Protein AF-A0A5D0MZA3-F1 (afdb_monomer_lite)

Secondary structure (DSSP, 8-state):
---------PPPHHHHHHTTPPBP--TTS-B-TTS-B-SSSS-EEEEE-TT--EEEEE---

Radius of gyration: 13.36 Å; chains: 1; bounding box: 29×29×40 Å

pLDDT: mean 84.42, std 17.03, range [40.94, 97.0]

Sequence (61 aa):
MFRDTKAFTGFSVDELVSRGVRFERYEGMPQDDKGVMRGNGPSIAWFTDPAGNVFSVLQES

Foldseek 3Di:
DPPDPPPPPDDDLVNCVVVVWDWDDDPPAPADPSQWGPPPPFTKIWTADPVGDIDMDGDDD

Structure (mmCIF, N/CA/C/O backbone):
data_AF-A0A5D0MZA3-F1
#
_entry.id   AF-A0A5D0MZA3-F1
#
loop_
_atom_site.group_PDB
_atom_site.id
_atom_site.type_symbol
_atom_site.label_atom_id
_atom_site.label_alt_id
_atom_site.label_comp_id
_atom_site.label_asym_id
_atom_site.label_entity_id
_atom_site.label_seq_id
_atom_site.pdbx_PDB_ins_code
_atom_site.Cartn_x
_atom_site.Cartn_y
_atom_site.Cartn_z
_atom_site.occupancy
_atom_site.B_iso_or_equiv
_atom_site.auth_seq_id
_atom_site.auth_comp_id
_atom_site.auth_asym_id
_atom_site.auth_atom_id
_atom_site.pdbx_PDB_model_num
ATOM 1 N N . MET A 1 1 ? 13.335 20.716 24.944 1.00 45.59 1 MET A N 1
ATOM 2 C CA . MET A 1 1 ? 12.987 19.666 25.924 1.00 45.59 1 MET A CA 1
ATOM 3 C C . MET A 1 1 ? 11.936 18.764 25.284 1.00 45.59 1 MET A 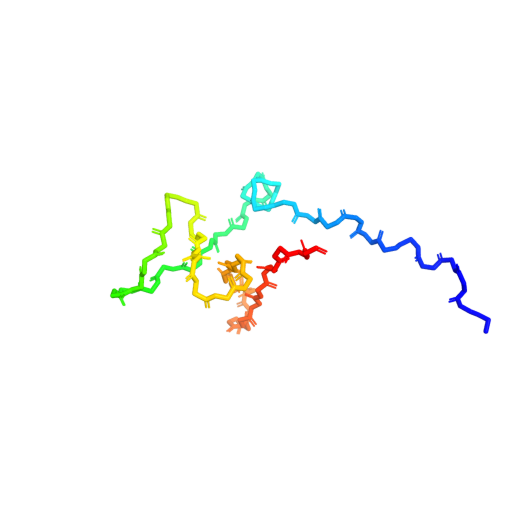C 1
ATOM 5 O O . MET A 1 1 ? 10.763 18.948 25.530 1.00 45.59 1 MET A O 1
ATOM 9 N N . PHE A 1 2 ? 12.347 17.870 24.381 1.00 54.91 2 PHE A N 1
ATOM 10 C CA . PHE A 1 2 ? 11.469 16.887 23.720 1.00 54.91 2 PHE A CA 1
ATOM 11 C C . PHE A 1 2 ? 12.297 15.625 23.448 1.00 54.91 2 PHE A C 1
ATOM 13 O O . PHE A 1 2 ? 12.623 15.318 22.309 1.00 54.91 2 PHE A O 1
ATOM 20 N N . ARG A 1 3 ? 12.782 14.981 24.517 1.00 51.50 3 ARG A N 1
ATOM 21 C CA . ARG A 1 3 ? 13.703 13.832 24.429 1.00 51.50 3 ARG A CA 1
ATOM 22 C C . ARG A 1 3 ? 13.016 12.473 24.606 1.00 51.50 3 ARG A C 1
ATOM 24 O O . ARG A 1 3 ? 13.697 11.465 24.524 1.00 51.50 3 ARG A O 1
ATOM 31 N N . ASP A 1 4 ? 11.690 12.450 24.756 1.00 48.44 4 ASP A N 1
ATOM 32 C CA . ASP A 1 4 ? 10.927 11.236 25.078 1.00 48.44 4 ASP A CA 1
ATOM 33 C C . ASP A 1 4 ? 9.683 11.052 24.202 1.00 48.44 4 ASP A C 1
ATOM 35 O O . ASP A 1 4 ? 8.674 10.488 24.628 1.00 48.44 4 ASP A O 1
ATOM 39 N N . THR A 1 5 ? 9.726 11.496 22.945 1.00 45.09 5 THR A N 1
ATOM 40 C CA . THR A 1 5 ? 8.816 10.904 21.966 1.00 45.09 5 THR A CA 1
ATOM 41 C C . THR A 1 5 ? 9.347 9.500 21.728 1.00 45.09 5 THR A C 1
ATOM 43 O O . THR A 1 5 ? 10.319 9.323 20.997 1.00 45.09 5 THR A O 1
ATOM 46 N N . LYS A 1 6 ? 8.752 8.488 22.373 1.00 40.94 6 LYS A N 1
ATOM 47 C CA . LYS A 1 6 ? 8.851 7.126 21.851 1.00 40.94 6 LYS A CA 1
ATOM 48 C C . LYS A 1 6 ? 8.417 7.236 20.395 1.00 40.94 6 LYS A C 1
ATOM 50 O O . LYS A 1 6 ? 7.236 7.462 20.135 1.00 40.94 6 LYS A O 1
ATOM 55 N N . ALA A 1 7 ? 9.370 7.162 19.467 1.00 43.28 7 ALA A N 1
ATOM 56 C CA . ALA A 1 7 ? 9.057 6.855 18.089 1.00 43.28 7 ALA A CA 1
ATOM 57 C C . ALA A 1 7 ? 8.108 5.661 18.169 1.00 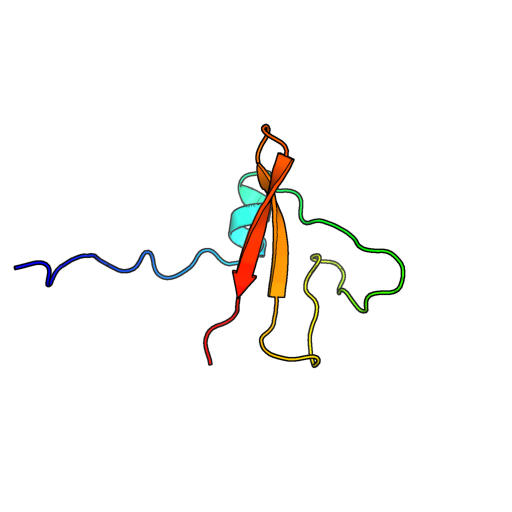43.28 7 ALA A C 1
ATOM 59 O O . ALA A 1 7 ? 8.408 4.685 18.862 1.00 43.28 7 ALA A O 1
ATOM 60 N N . PHE A 1 8 ? 6.913 5.796 17.600 1.00 45.81 8 PHE A N 1
ATOM 61 C CA . PHE A 1 8 ? 6.026 4.660 17.430 1.00 45.81 8 PHE A CA 1
ATOM 62 C C . PHE A 1 8 ? 6.834 3.704 16.552 1.00 45.81 8 PHE A C 1
ATOM 64 O O . PHE A 1 8 ? 6.960 3.942 15.356 1.00 45.81 8 PHE A O 1
ATOM 71 N N . THR A 1 9 ? 7.533 2.745 17.167 1.00 47.41 9 THR A N 1
ATOM 72 C CA . THR A 1 9 ? 8.359 1.753 16.474 1.00 47.41 9 THR A CA 1
ATOM 73 C C . THR A 1 9 ? 7.448 1.126 15.438 1.00 47.41 9 THR A C 1
ATOM 75 O O . THR A 1 9 ? 6.408 0.586 15.811 1.00 47.41 9 THR A O 1
ATOM 78 N N . GLY A 1 10 ? 7.769 1.394 14.172 1.00 58.06 10 GLY A N 1
ATOM 79 C CA . GLY A 1 10 ? 6.795 1.564 13.101 1.00 58.06 10 GLY A CA 1
ATOM 80 C C . GLY A 1 10 ? 5.792 0.428 12.964 1.00 58.06 10 GLY A C 1
ATOM 81 O O . GLY A 1 10 ? 6.101 -0.739 13.191 1.00 58.06 10 GLY A O 1
ATOM 82 N N . PHE A 1 11 ? 4.584 0.783 12.539 1.00 68.75 11 PHE A N 1
ATOM 83 C CA . PHE A 1 11 ? 3.604 -0.204 12.114 1.00 68.75 11 PHE A CA 1
ATOM 84 C C . PHE A 1 11 ? 4.148 -0.977 10.911 1.00 68.75 11 PHE A C 1
ATOM 86 O O . PHE A 1 11 ? 4.557 -0.381 9.911 1.00 68.75 11 PHE A O 1
ATOM 93 N N . SER A 1 12 ? 4.130 -2.307 10.987 1.00 86.62 12 SER A N 1
ATOM 94 C CA . SER A 1 12 ? 4.382 -3.134 9.805 1.00 86.62 12 SER A CA 1
ATOM 95 C C . SER A 1 12 ? 3.192 -3.064 8.844 1.00 86.62 12 SER A C 1
ATOM 97 O O . SER A 1 12 ? 2.059 -2.791 9.247 1.00 86.62 12 SER A O 1
ATOM 99 N N . VAL A 1 13 ? 3.431 -3.365 7.567 1.00 89.12 13 VAL A N 1
ATOM 100 C CA . VAL A 1 13 ? 2.360 -3.503 6.564 1.00 89.12 13 VAL A CA 1
ATOM 101 C C . VAL A 1 13 ? 1.288 -4.489 7.044 1.00 89.12 13 VAL A C 1
ATOM 103 O O . VAL A 1 13 ? 0.101 -4.193 6.959 1.00 89.12 13 VAL A O 1
ATOM 106 N N . ASP A 1 14 ? 1.700 -5.610 7.640 1.00 90.25 14 ASP A N 1
ATOM 107 C CA . ASP A 1 14 ? 0.782 -6.632 8.156 1.00 90.25 14 ASP A CA 1
ATOM 108 C C . ASP A 1 14 ? -0.074 -6.115 9.318 1.00 90.25 14 ASP A C 1
ATOM 110 O O . ASP A 1 14 ? -1.268 -6.407 9.399 1.00 90.25 14 ASP A O 1
ATOM 114 N N . GLU A 1 15 ? 0.506 -5.300 10.200 1.00 91.06 15 GLU A N 1
ATOM 115 C CA . GLU A 1 15 ? -0.236 -4.701 11.306 1.00 91.06 15 GLU A CA 1
ATOM 116 C C . GLU A 1 15 ? -1.303 -3.724 10.800 1.00 91.06 15 GLU A C 1
ATOM 118 O O . GLU A 1 15 ? -2.435 -3.737 11.287 1.00 91.06 15 GLU A O 1
ATOM 123 N N . LEU A 1 16 ? -0.985 -2.915 9.788 1.00 91.06 16 LEU A N 1
ATOM 124 C CA . LEU A 1 16 ? -1.949 -1.992 9.189 1.00 91.06 16 LEU A CA 1
ATOM 125 C C . LEU A 1 16 ? -3.070 -2.741 8.463 1.00 91.06 16 LEU A C 1
ATOM 127 O O . LEU A 1 16 ? -4.242 -2.402 8.647 1.00 91.06 16 LEU A O 1
ATOM 131 N N . VAL A 1 17 ? -2.742 -3.812 7.735 1.00 91.00 17 VAL A N 1
ATOM 132 C CA . VAL A 1 17 ? -3.745 -4.703 7.129 1.00 91.00 17 VAL A CA 1
ATOM 133 C C . VAL A 1 17 ? -4.656 -5.307 8.201 1.00 91.00 17 VAL A C 1
ATOM 135 O O . VAL A 1 17 ? -5.876 -5.298 8.039 1.00 91.00 17 VAL A O 1
ATOM 138 N N . SER A 1 18 ? -4.104 -5.752 9.336 1.00 91.44 18 SER A N 1
ATOM 139 C CA . SER A 1 18 ? -4.902 -6.304 10.445 1.00 91.44 18 SER A CA 1
ATOM 140 C C . SER A 1 18 ? -5.891 -5.292 11.044 1.00 91.44 18 SER A C 1
ATOM 142 O O . SER A 1 18 ? -6.935 -5.672 11.569 1.00 91.44 18 SER A O 1
ATOM 144 N N . ARG A 1 19 ? -5.588 -3.993 10.918 1.00 91.56 19 ARG A N 1
ATOM 145 C CA . ARG A 1 19 ? -6.431 -2.870 11.354 1.00 91.56 19 ARG A CA 1
ATOM 146 C C . ARG A 1 19 ? -7.402 -2.387 10.269 1.00 91.56 19 ARG A C 1
ATOM 148 O O . ARG A 1 19 ? -8.097 -1.395 10.478 1.00 91.56 19 ARG A O 1
ATOM 155 N N . GLY A 1 20 ? -7.465 -3.072 9.127 1.00 91.38 20 GLY A N 1
ATOM 156 C CA . GLY A 1 20 ? -8.378 -2.765 8.026 1.00 91.38 20 GLY A CA 1
ATOM 157 C C . GLY A 1 20 ? -7.857 -1.730 7.029 1.00 91.38 20 GLY A C 1
ATOM 158 O O . GLY A 1 20 ? -8.620 -1.289 6.167 1.00 91.38 20 GLY A O 1
ATOM 159 N N . VAL A 1 21 ? -6.579 -1.343 7.110 1.00 92.25 21 VAL A N 1
ATOM 160 C CA . VAL A 1 21 ? -5.962 -0.491 6.087 1.00 92.25 21 VAL A CA 1
ATOM 161 C C . VAL A 1 21 ? -5.831 -1.290 4.795 1.00 92.25 21 VAL A C 1
ATOM 163 O O . VAL A 1 21 ? -5.296 -2.399 4.779 1.00 92.25 21 VAL A O 1
ATOM 166 N N . ARG A 1 22 ? -6.316 -0.708 3.699 1.00 93.31 22 ARG A N 1
ATOM 167 C CA . ARG A 1 22 ? -6.136 -1.240 2.348 1.00 93.31 22 ARG A CA 1
ATOM 168 C C . ARG A 1 22 ? -5.031 -0.453 1.667 1.00 93.31 22 ARG A C 1
ATOM 170 O O . ARG A 1 22 ? -5.111 0.768 1.596 1.00 93.31 22 ARG A O 1
ATOM 177 N N . PHE A 1 23 ? -4.013 -1.164 1.201 1.00 95.56 23 PHE A N 1
ATOM 178 C CA . PHE A 1 23 ? -2.932 -0.565 0.435 1.00 95.56 23 PHE A CA 1
ATOM 179 C C . PHE A 1 23 ? -3.334 -0.423 -1.033 1.00 95.56 23 PHE A C 1
ATOM 181 O O . PHE A 1 23 ? -3.973 -1.311 -1.607 1.00 95.56 23 PHE A O 1
ATOM 188 N N . GLU A 1 24 ? -2.953 0.708 -1.611 1.00 96.00 24 GLU A N 1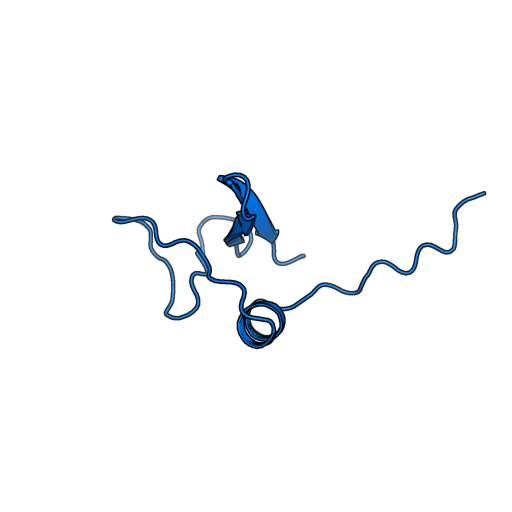
ATOM 189 C CA . GLU A 1 24 ? -3.162 1.059 -3.006 1.00 96.00 24 GLU A CA 1
ATOM 190 C C . GLU A 1 24 ? -2.425 0.104 -3.936 1.00 96.00 24 GLU A C 1
ATOM 192 O O . GLU A 1 24 ? -1.365 -0.434 -3.608 1.00 96.00 24 GLU A O 1
ATOM 197 N N . ARG A 1 25 ? -3.011 -0.090 -5.119 1.00 95.44 25 ARG A N 1
ATOM 198 C CA . ARG A 1 25 ? -2.484 -0.953 -6.174 1.00 95.44 25 ARG A CA 1
ATOM 199 C C . ARG A 1 25 ? -2.407 -0.189 -7.475 1.00 95.44 25 ARG A C 1
ATOM 201 O O . ARG A 1 25 ? -3.394 -0.051 -8.190 1.00 95.44 25 ARG A O 1
ATOM 208 N N . TYR A 1 26 ? -1.206 0.265 -7.797 1.00 93.44 26 TYR A N 1
ATOM 209 C CA . TYR A 1 26 ? -0.948 0.922 -9.073 1.00 93.44 26 TYR A CA 1
ATOM 210 C C . TYR A 1 26 ? -0.652 -0.093 -10.182 1.00 93.44 26 TYR A C 1
ATOM 212 O O . TYR A 1 26 ? 0.288 -0.885 -10.080 1.00 93.44 26 TYR A O 1
ATOM 220 N N . GLU A 1 27 ? -1.450 -0.071 -11.249 1.00 93.94 27 GLU A N 1
ATOM 221 C CA . GLU A 1 27 ? -1.195 -0.867 -12.450 1.00 93.94 27 GLU A CA 1
ATOM 222 C C . GLU A 1 27 ? 0.166 -0.493 -13.063 1.00 93.94 27 GLU A C 1
ATOM 224 O O . GLU A 1 27 ? 0.554 0.674 -13.095 1.00 93.94 27 GLU A O 1
ATOM 229 N N . GLY A 1 28 ? 0.924 -1.496 -13.515 1.00 92.69 28 GLY A N 1
ATOM 230 C CA . GLY A 1 28 ? 2.257 -1.297 -14.093 1.00 92.69 28 GLY A CA 1
ATOM 231 C C . GLY A 1 28 ? 3.393 -1.110 -13.079 1.00 92.69 28 GLY A C 1
ATOM 232 O O . 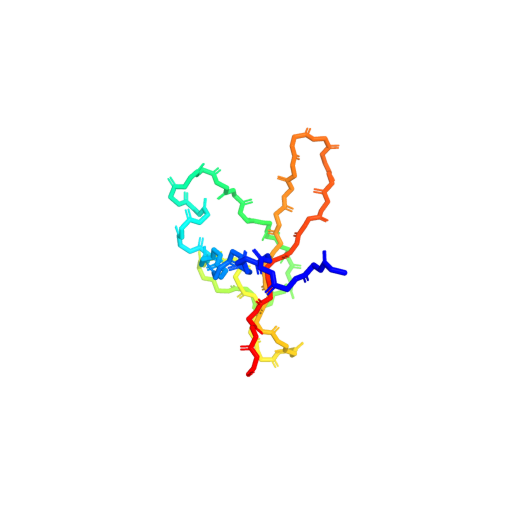GLY A 1 28 ? 4.546 -1.008 -13.495 1.00 92.69 28 GLY A O 1
ATOM 233 N N . MET A 1 29 ? 3.116 -1.112 -11.768 1.00 93.31 29 MET A N 1
ATOM 234 C CA . MET A 1 29 ? 4.155 -1.078 -10.728 1.00 93.31 29 MET A CA 1
ATOM 235 C C . MET A 1 29 ? 4.403 -2.464 -10.104 1.00 93.31 29 MET A C 1
ATOM 237 O O . MET A 1 29 ? 3.436 -3.164 -9.786 1.00 93.31 29 MET A O 1
ATOM 241 N N . PRO A 1 30 ? 5.672 -2.859 -9.857 1.00 93.25 30 PRO A N 1
ATOM 242 C CA . PRO A 1 30 ? 6.029 -4.172 -9.314 1.00 93.25 30 PRO A CA 1
ATOM 243 C C . PRO A 1 30 ? 5.782 -4.242 -7.795 1.00 93.25 30 PRO A C 1
ATOM 245 O O . PRO A 1 30 ? 6.711 -4.171 -6.989 1.00 93.25 30 PRO A O 1
ATOM 248 N N . GLN A 1 31 ? 4.512 -4.354 -7.405 1.00 94.88 31 GLN A N 1
ATOM 249 C CA . GLN A 1 31 ? 4.081 -4.490 -6.011 1.00 94.88 31 GLN A CA 1
ATOM 250 C C . GLN A 1 31 ? 3.818 -5.965 -5.670 1.00 94.88 31 GLN A C 1
ATOM 252 O O . GLN A 1 31 ? 3.161 -6.662 -6.440 1.00 94.88 31 GLN A O 1
ATOM 257 N N . ASP A 1 32 ? 4.290 -6.431 -4.511 1.00 92.81 32 ASP A N 1
ATOM 258 C CA . ASP A 1 32 ? 4.059 -7.802 -4.017 1.00 92.81 32 ASP A CA 1
ATOM 259 C C . ASP A 1 32 ? 2.600 -8.042 -3.582 1.00 92.81 32 ASP A C 1
ATOM 261 O O . ASP A 1 32 ? 1.792 -7.122 -3.589 1.00 92.81 32 ASP A O 1
ATOM 265 N N . ASP A 1 33 ? 2.227 -9.242 -3.135 1.00 90.19 33 ASP A N 1
ATOM 266 C CA . ASP A 1 33 ? 0.848 -9.559 -2.706 1.00 90.19 33 ASP A CA 1
ATOM 267 C C . ASP A 1 33 ? 0.329 -8.712 -1.528 1.00 90.19 33 ASP A C 1
ATOM 269 O O . ASP A 1 33 ? -0.880 -8.659 -1.287 1.00 90.19 33 ASP A O 1
ATOM 273 N N . LYS A 1 34 ? 1.202 -7.959 -0.852 1.00 87.38 34 LYS A N 1
ATOM 274 C CA . LYS A 1 34 ? 0.847 -7.052 0.247 1.00 87.38 34 LYS A CA 1
ATOM 275 C C . LYS A 1 34 ? 0.751 -5.578 -0.161 1.00 87.38 34 LYS A C 1
ATOM 277 O O . LYS A 1 34 ? 0.352 -4.762 0.662 1.00 87.38 34 LYS A O 1
ATOM 282 N N . GLY A 1 35 ? 1.083 -5.220 -1.402 1.00 92.38 35 GLY A N 1
ATOM 283 C CA . GLY A 1 35 ? 1.049 -3.826 -1.872 1.00 92.38 35 GLY A CA 1
ATOM 284 C C . GLY A 1 35 ? 2.395 -3.134 -1.779 1.00 92.38 35 GLY A C 1
ATOM 285 O O . GLY A 1 35 ? 2.472 -1.929 -1.992 1.00 92.38 35 GLY A O 1
ATOM 286 N N . VAL A 1 36 ? 3.457 -3.876 -1.460 1.00 94.19 36 VAL A N 1
ATOM 287 C CA . VAL A 1 36 ? 4.776 -3.294 -1.232 1.00 94.19 36 VAL A CA 1
ATOM 288 C C . VAL A 1 36 ? 5.572 -3.314 -2.525 1.00 94.19 36 VAL A C 1
ATOM 290 O O . VAL A 1 36 ? 5.812 -4.376 -3.104 1.00 94.19 36 VAL A O 1
ATOM 293 N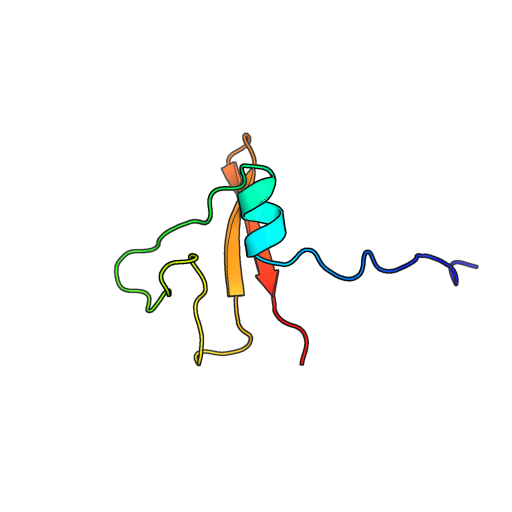 N . MET A 1 37 ? 6.036 -2.145 -2.954 1.00 95.56 37 MET A N 1
ATOM 294 C CA . MET A 1 37 ? 7.033 -2.028 -4.010 1.00 95.56 37 MET A CA 1
ATOM 295 C C . MET A 1 37 ? 8.432 -2.194 -3.414 1.00 95.56 37 MET A C 1
ATOM 297 O O . MET A 1 37 ? 8.780 -1.560 -2.415 1.00 95.56 37 MET A O 1
ATOM 301 N N . ARG A 1 38 ? 9.248 -3.053 -4.033 1.00 93.25 38 ARG A N 1
ATOM 302 C CA . ARG A 1 38 ? 10.601 -3.401 -3.567 1.00 93.25 38 ARG A CA 1
ATOM 303 C C . ARG A 1 38 ? 11.629 -3.206 -4.678 1.00 93.25 38 ARG A C 1
ATOM 305 O O . ARG A 1 38 ? 11.284 -3.207 -5.857 1.00 93.25 38 ARG A O 1
ATOM 312 N N . GLY A 1 39 ? 12.898 -3.036 -4.301 1.00 89.44 39 GLY A N 1
ATOM 313 C CA . GLY A 1 39 ? 14.024 -2.981 -5.246 1.00 89.44 39 GLY A CA 1
ATOM 314 C C . GLY A 1 39 ? 14.107 -1.712 -6.104 1.00 89.44 39 GLY A C 1
ATOM 315 O O . GLY A 1 39 ? 14.902 -1.669 -7.033 1.00 89.44 39 GLY A O 1
ATOM 316 N N . ASN A 1 40 ? 13.313 -0.684 -5.794 1.00 87.25 40 ASN A N 1
ATOM 317 C CA . ASN A 1 40 ? 13.238 0.583 -6.534 1.00 87.25 40 ASN A CA 1
ATOM 318 C C . ASN A 1 40 ? 13.446 1.789 -5.591 1.00 87.25 40 ASN A C 1
ATOM 320 O O . ASN A 1 40 ? 12.779 2.813 -5.710 1.00 87.25 40 ASN A O 1
ATOM 324 N N . GLY A 1 41 ? 14.339 1.633 -4.608 1.00 88.44 41 GLY A N 1
ATOM 325 C CA . GLY A 1 41 ? 14.469 2.505 -3.435 1.00 88.44 41 GLY A CA 1
ATOM 326 C C . GLY A 1 41 ? 14.116 1.757 -2.142 1.00 88.44 41 GLY A C 1
ATOM 327 O O . GLY A 1 41 ? 14.074 0.520 -2.156 1.00 88.44 41 GLY A O 1
ATOM 328 N N . PRO A 1 42 ? 13.871 2.471 -1.027 1.00 91.50 42 PRO A N 1
ATOM 329 C CA . PRO A 1 42 ? 13.328 1.859 0.183 1.00 91.50 42 PRO A CA 1
ATOM 330 C C . PRO A 1 42 ? 12.037 1.098 -0.131 1.00 91.50 42 PRO A C 1
ATOM 332 O O . PRO A 1 42 ? 11.252 1.534 -0.976 1.00 91.50 42 PRO A O 1
ATOM 335 N N . SER A 1 43 ? 11.797 -0.025 0.553 1.00 93.25 43 SER A N 1
ATOM 336 C CA . SER A 1 43 ? 10.506 -0.711 0.439 1.00 93.25 43 SER A CA 1
ATOM 337 C C . SER A 1 43 ? 9.398 0.260 0.839 1.00 93.25 43 SER A C 1
ATOM 339 O O . SER A 1 43 ? 9.473 0.858 1.914 1.00 93.25 43 SER A O 1
ATOM 341 N N . ILE A 1 44 ? 8.390 0.409 -0.015 1.00 94.44 44 ILE A N 1
ATOM 342 C CA . ILE A 1 44 ? 7.325 1.397 0.161 1.00 94.44 44 ILE A CA 1
ATOM 343 C C . ILE A 1 44 ? 5.959 0.786 -0.142 1.00 94.44 44 ILE A C 1
ATOM 345 O O . ILE A 1 44 ? 5.829 -0.037 -1.049 1.00 94.44 44 ILE A O 1
ATOM 349 N N . ALA A 1 45 ? 4.942 1.188 0.616 1.00 95.69 45 ALA A N 1
ATOM 350 C CA . ALA A 1 45 ? 3.547 0.852 0.354 1.00 95.69 45 ALA A CA 1
ATOM 351 C C . ALA A 1 45 ? 2.656 2.071 0.618 1.00 95.69 45 ALA A C 1
ATOM 353 O O . ALA A 1 45 ? 2.862 2.771 1.613 1.00 95.69 45 ALA A O 1
ATOM 354 N N . TRP A 1 46 ? 1.675 2.315 -0.253 1.00 96.25 46 TRP A N 1
ATOM 355 C CA . TRP A 1 46 ? 0.782 3.478 -0.190 1.00 96.25 46 TRP A CA 1
ATOM 356 C C . TRP A 1 46 ? -0.621 3.094 0.252 1.00 96.25 46 TRP A C 1
ATOM 358 O O . TRP A 1 46 ? -1.087 2.007 -0.061 1.00 96.25 46 TRP A O 1
ATOM 368 N N . PHE A 1 47 ? -1.311 3.984 0.951 1.00 95.56 47 PHE A N 1
ATOM 369 C CA . PHE A 1 47 ? -2.713 3.815 1.330 1.00 95.56 47 PHE A CA 1
ATOM 370 C C . PHE A 1 47 ? -3.387 5.182 1.434 1.00 95.56 47 PHE A C 1
ATOM 372 O O . PHE A 1 47 ? -2.703 6.200 1.573 1.00 95.56 47 PHE A O 1
ATOM 379 N N . THR A 1 48 ? -4.718 5.213 1.394 1.00 95.56 48 THR A N 1
ATOM 380 C CA . THR A 1 48 ? -5.480 6.455 1.553 1.00 95.56 48 THR A CA 1
ATOM 381 C C . THR A 1 48 ? -6.240 6.516 2.868 1.00 95.56 48 THR A C 1
ATOM 383 O O . THR A 1 48 ? -6.712 5.501 3.387 1.00 95.56 48 THR A O 1
ATOM 386 N N . ASP A 1 49 ? -6.424 7.729 3.384 1.00 94.38 49 ASP A N 1
ATOM 387 C CA . ASP A 1 49 ? -7.442 7.992 4.400 1.00 94.38 49 ASP A CA 1
ATOM 388 C C . ASP A 1 49 ? -8.842 8.169 3.758 1.00 94.38 49 ASP A C 1
ATOM 390 O O . ASP A 1 49 ? -8.967 8.224 2.530 1.00 94.38 49 ASP A O 1
ATOM 394 N N . PRO A 1 50 ? -9.925 8.269 4.552 1.00 94.00 50 PRO A N 1
ATOM 395 C CA . PRO A 1 50 ? -11.269 8.502 4.018 1.00 94.00 50 PRO A CA 1
ATOM 396 C C . PRO A 1 50 ? -11.457 9.836 3.278 1.00 94.00 50 PRO A C 1
ATOM 398 O O . PRO A 1 50 ? -12.447 9.990 2.567 1.00 94.00 50 PRO A O 1
ATOM 401 N N . ALA A 1 51 ? -10.551 10.802 3.455 1.00 96.88 51 ALA A N 1
ATOM 402 C CA . ALA A 1 51 ? -10.569 12.073 2.735 1.00 96.88 51 ALA A CA 1
ATOM 403 C C . ALA A 1 51 ? -9.847 11.986 1.375 1.00 96.88 51 ALA A C 1
ATOM 405 O O . ALA A 1 51 ? -9.887 12.947 0.607 1.00 96.88 51 ALA A O 1
ATOM 406 N N . GLY A 1 52 ? -9.220 10.847 1.061 1.00 94.25 52 GLY A N 1
ATOM 407 C CA . GLY A 1 52 ? -8.466 10.633 -0.173 1.00 94.25 52 GLY A CA 1
ATOM 408 C C . GLY A 1 52 ? -7.019 11.126 -0.109 1.00 94.25 52 GLY A C 1
ATOM 409 O O . GLY A 1 52 ? -6.364 11.206 -1.148 1.00 94.25 52 GLY A O 1
ATOM 410 N N . ASN A 1 53 ? -6.495 11.452 1.077 1.00 97.00 53 ASN A N 1
ATOM 411 C CA . ASN A 1 53 ? -5.082 11.795 1.230 1.00 97.00 53 ASN A CA 1
ATOM 412 C C . ASN A 1 53 ? -4.227 10.536 1.084 1.00 97.00 53 ASN A C 1
ATOM 414 O O . ASN A 1 53 ? -4.511 9.521 1.719 1.00 97.00 53 ASN A O 1
ATOM 418 N N . VAL A 1 54 ? -3.156 10.618 0.295 1.00 95.62 54 VAL A N 1
ATOM 419 C CA . VAL A 1 54 ? -2.218 9.508 0.087 1.00 95.62 54 VAL A CA 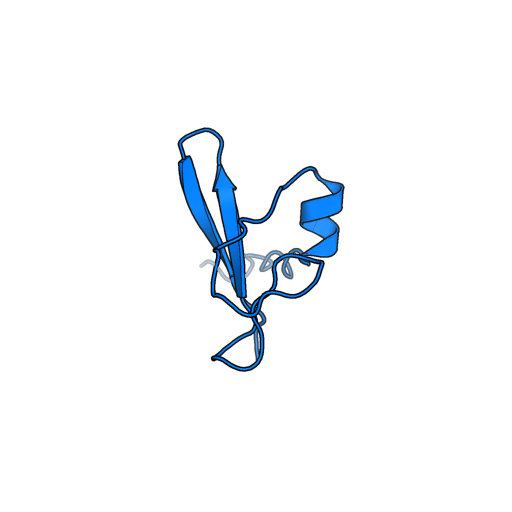1
ATOM 420 C C . VAL A 1 54 ? -1.122 9.544 1.149 1.00 95.62 54 VAL A C 1
ATOM 422 O O . VAL A 1 54 ? -0.398 10.531 1.279 1.00 95.62 54 VAL A O 1
ATOM 425 N N . PHE A 1 55 ? -0.968 8.436 1.865 1.00 95.38 55 PHE A N 1
ATOM 426 C CA . PHE A 1 55 ? 0.104 8.187 2.822 1.00 95.38 55 PHE A CA 1
ATOM 427 C C . PHE A 1 55 ? 0.966 7.013 2.365 1.00 95.38 55 PHE A C 1
ATOM 429 O O . PHE A 1 55 ? 0.545 6.194 1.549 1.00 95.38 55 PHE A O 1
ATOM 436 N N . SER A 1 56 ? 2.175 6.911 2.917 1.00 93.25 56 SER A N 1
ATOM 437 C CA . SER A 1 56 ? 3.075 5.793 2.648 1.00 93.25 56 SER A CA 1
ATOM 438 C C . SER A 1 56 ? 3.807 5.321 3.896 1.00 93.25 56 SER A C 1
ATOM 440 O O . SER A 1 56 ? 4.210 6.137 4.725 1.00 93.25 56 SER A O 1
ATOM 442 N N . VAL A 1 57 ? 4.048 4.015 3.976 1.00 92.25 57 VAL A N 1
ATOM 443 C CA . VAL A 1 57 ? 4.993 3.412 4.924 1.00 92.25 57 VAL A CA 1
ATOM 444 C C . VAL A 1 57 ? 6.273 3.077 4.176 1.00 92.25 57 VAL A C 1
ATOM 446 O O . VAL A 1 57 ? 6.222 2.471 3.108 1.00 92.25 57 VAL A O 1
ATOM 449 N N . LEU A 1 58 ? 7.403 3.472 4.752 1.00 91.69 58 LEU A N 1
ATOM 450 C CA . LEU A 1 58 ? 8.745 3.209 4.248 1.00 91.69 58 LEU A CA 1
ATOM 451 C C . LEU A 1 58 ? 9.460 2.267 5.216 1.00 91.69 58 LEU A C 1
ATOM 453 O O . LEU A 1 58 ? 9.345 2.420 6.431 1.00 91.69 58 LEU A O 1
ATOM 457 N N . GLN A 1 59 ? 10.212 1.311 4.684 1.00 87.81 59 GLN A N 1
ATOM 458 C CA . GLN A 1 59 ? 11.155 0.537 5.485 1.00 87.81 59 GLN A CA 1
ATOM 459 C C . GLN A 1 59 ? 12.398 1.394 5.766 1.00 87.81 59 GLN A C 1
ATOM 461 O O . GLN A 1 59 ? 13.049 1.848 4.826 1.00 87.81 59 GLN A O 1
ATOM 466 N N . GLU A 1 60 ? 12.725 1.602 7.044 1.00 79.62 60 GLU A N 1
ATOM 467 C CA . GLU A 1 60 ? 14.008 2.190 7.452 1.00 79.62 60 GLU A CA 1
ATOM 468 C C . GLU A 1 60 ? 15.165 1.216 7.169 1.00 79.62 60 GLU A C 1
ATOM 470 O O . GLU A 1 60 ? 14.999 -0.005 7.272 1.00 79.62 60 GLU A O 1
ATOM 475 N N . SER A 1 61 ? 16.316 1.772 6.779 1.00 67.00 61 SER A N 1
ATOM 476 C CA . SER A 1 61 ? 17.550 1.043 6.446 1.00 67.00 61 SER A CA 1
ATOM 477 C C . SER A 1 61 ? 18.447 0.817 7.654 1.00 67.00 61 SER A C 1
ATOM 479 O O . SER A 1 61 ? 18.555 1.749 8.481 1.00 67.00 61 SER A O 1
#